Protein AF-A0A7Y3I9Y1-F1 (afdb_monomer_lite)

pLDDT: mean 77.3, std 19.78, range [37.34, 97.56]

Sequence (91 aa):
MMTSTGVPRTGLATSAAAGLAMAAALAACGPGPLAEAGGESLSVDEAAALIADHSTLPPDTQVARVVAELWVDYTLLHQVLSRDTTLTDLD

Structure (mmCIF, N/CA/C/O backbone):
data_AF-A0A7Y3I9Y1-F1
#
_entry.id   AF-A0A7Y3I9Y1-F1
#
loop_
_atom_site.group_PDB
_atom_site.id
_atom_site.type_symbol
_atom_site.label_atom_id
_atom_site.label_alt_id
_atom_site.label_comp_id
_atom_site.label_asym_id
_atom_site.label_entity_id
_atom_site.label_seq_id
_atom_site.pdbx_PDB_ins_code
_atom_site.Cartn_x
_atom_site.Cartn_y
_atom_site.Cartn_z
_atom_site.occupancy
_atom_site.B_iso_or_equiv
_atom_site.auth_seq_id
_atom_site.auth_comp_id
_atom_site.auth_asym_id
_atom_site.auth_atom_id
_atom_site.pdbx_PDB_model_num
ATOM 1 N N . MET A 1 1 ? 32.492 66.187 37.860 1.00 39.31 1 MET A N 1
ATOM 2 C CA . MET A 1 1 ? 32.298 64.729 38.007 1.00 39.31 1 MET A CA 1
ATOM 3 C C . MET A 1 1 ? 31.464 64.240 36.830 1.00 39.31 1 MET A C 1
ATOM 5 O O . MET A 1 1 ? 30.264 64.457 36.821 1.00 39.31 1 MET A O 1
ATOM 9 N N . MET A 1 2 ? 32.110 63.674 35.810 1.00 37.34 2 MET A N 1
ATOM 10 C CA . MET A 1 2 ? 31.484 62.996 34.666 1.00 37.34 2 MET A CA 1
ATOM 11 C C . MET A 1 2 ? 32.337 61.750 34.397 1.00 37.34 2 MET A C 1
ATOM 13 O O . MET A 1 2 ? 33.457 61.858 33.909 1.00 37.34 2 MET A O 1
ATOM 17 N N . THR A 1 3 ? 31.842 60.589 34.813 1.00 50.56 3 THR A N 1
ATOM 18 C CA . THR A 1 3 ? 32.373 59.243 34.528 1.00 50.56 3 THR A CA 1
ATOM 19 C C . THR A 1 3 ? 31.536 58.667 33.376 1.00 50.56 3 THR A C 1
ATOM 21 O O . THR A 1 3 ? 30.318 58.809 33.401 1.00 50.56 3 THR A O 1
ATOM 24 N N . SER A 1 4 ? 32.133 58.217 32.260 1.00 44.91 4 SER A N 1
ATOM 25 C CA . SER A 1 4 ? 32.530 56.811 32.004 1.00 44.91 4 SER A CA 1
ATOM 26 C C . SER A 1 4 ? 31.337 55.856 32.208 1.00 44.91 4 SER A C 1
ATOM 28 O O . SER A 1 4 ? 30.744 55.870 33.275 1.00 44.91 4 SER A O 1
ATOM 30 N N . THR A 1 5 ? 30.890 54.973 31.310 1.00 49.91 5 THR A N 1
ATOM 31 C CA . THR A 1 5 ? 31.570 54.079 30.355 1.00 49.91 5 THR A CA 1
ATOM 32 C C . THR A 1 5 ? 30.444 53.338 29.604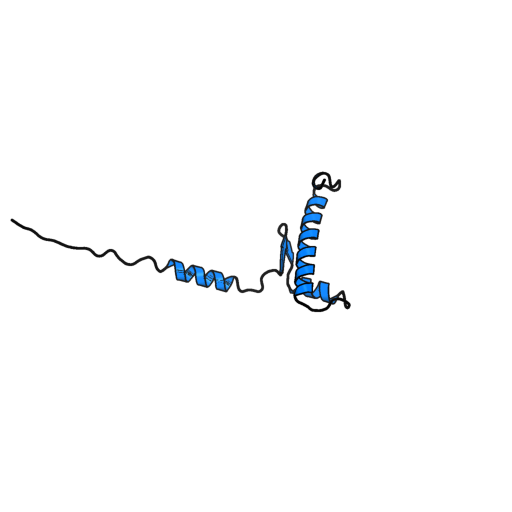 1.00 49.91 5 THR A C 1
ATOM 34 O O . THR A 1 5 ? 29.408 53.070 30.198 1.00 49.91 5 THR A O 1
ATOM 37 N N . GLY A 1 6 ? 30.569 53.017 28.318 1.00 44.06 6 GLY A N 1
ATOM 38 C CA . GLY A 1 6 ? 30.824 51.623 27.931 1.00 44.06 6 GLY A CA 1
ATOM 39 C C . GLY A 1 6 ? 29.613 50.952 27.264 1.00 44.06 6 GLY A C 1
ATOM 40 O O . GLY A 1 6 ? 28.658 50.566 27.924 1.00 44.06 6 GLY A O 1
ATOM 41 N N . VAL A 1 7 ? 29.685 50.786 25.943 1.00 59.34 7 VAL A N 1
ATOM 42 C CA . VAL A 1 7 ? 28.828 49.876 25.165 1.00 59.34 7 VAL A CA 1
ATOM 43 C C . VAL A 1 7 ? 29.360 48.449 25.324 1.00 59.34 7 VAL A C 1
ATOM 45 O O . VAL A 1 7 ? 30.537 48.232 25.021 1.00 59.34 7 VAL A O 1
ATOM 48 N N . PRO A 1 8 ? 28.525 47.460 25.682 1.00 55.28 8 PRO A N 1
ATOM 49 C CA . PRO A 1 8 ? 28.788 46.077 25.323 1.00 55.28 8 PRO A CA 1
ATOM 50 C C . PRO A 1 8 ? 27.880 45.598 24.187 1.00 55.28 8 PRO A C 1
ATOM 52 O O . PRO A 1 8 ? 26.672 45.811 24.141 1.00 55.28 8 PRO A O 1
ATOM 55 N N . ARG A 1 9 ? 28.558 44.933 23.260 1.00 53.44 9 ARG A N 1
ATOM 56 C CA . ARG A 1 9 ? 28.096 44.292 22.041 1.00 53.44 9 ARG A CA 1
ATOM 57 C C . ARG A 1 9 ? 27.543 42.921 22.435 1.00 53.44 9 ARG A C 1
ATOM 59 O O . ARG A 1 9 ? 28.310 42.094 22.919 1.00 53.44 9 ARG A O 1
ATOM 66 N N . THR A 1 10 ? 26.258 42.667 22.231 1.00 56.47 10 THR A N 1
ATOM 67 C CA . THR A 1 10 ? 25.677 41.315 22.295 1.00 56.47 10 THR A CA 1
ATOM 68 C C . THR A 1 10 ? 25.447 40.912 20.835 1.00 56.47 10 THR A C 1
ATOM 70 O O . THR A 1 10 ? 24.567 41.453 20.181 1.00 56.47 10 THR A O 1
ATOM 73 N N . GLY A 1 11 ? 26.350 40.185 20.170 1.00 44.59 11 GLY A N 1
ATOM 74 C CA . GLY A 1 11 ? 26.743 38.812 20.494 1.00 44.59 11 GLY A CA 1
ATOM 75 C C . GLY A 1 11 ? 25.718 37.871 19.848 1.00 44.59 11 GLY A C 1
ATOM 76 O O . GLY A 1 11 ? 24.771 37.474 20.507 1.00 44.59 11 GLY A O 1
ATOM 77 N N . LEU A 1 12 ? 25.691 37.748 18.514 1.00 51.78 12 LEU A N 1
ATOM 78 C CA . LEU A 1 12 ? 26.220 36.575 17.790 1.00 51.78 12 LEU A CA 1
ATOM 79 C C . LEU A 1 12 ? 25.940 35.243 18.512 1.00 51.78 12 LEU A C 1
ATOM 81 O O . LEU A 1 12 ? 26.831 34.733 19.179 1.00 51.78 12 LEU A O 1
ATOM 85 N N . ALA A 1 13 ? 24.737 34.675 18.357 1.00 46.19 13 ALA A N 1
ATOM 86 C CA . ALA A 1 13 ? 24.479 33.246 18.599 1.00 46.19 13 ALA A CA 1
ATOM 87 C C . ALA A 1 13 ? 23.106 32.778 18.055 1.00 46.19 13 ALA A C 1
ATOM 89 O O . ALA A 1 13 ? 22.306 32.214 18.794 1.00 46.19 13 ALA A O 1
ATOM 90 N N . THR A 1 14 ? 22.819 32.969 16.761 1.00 50.25 14 THR A N 1
ATOM 91 C CA . THR A 1 14 ? 21.629 32.353 16.119 1.00 50.25 14 THR A CA 1
ATOM 92 C C . THR A 1 14 ? 21.982 31.710 14.777 1.00 50.25 14 THR A C 1
ATOM 94 O O . THR A 1 14 ? 21.329 31.950 13.769 1.00 50.25 14 THR A O 1
ATOM 97 N N . SER A 1 15 ? 23.053 30.915 14.723 1.00 50.47 15 SER A N 1
ATOM 98 C CA . SER A 1 15 ? 23.432 30.190 13.494 1.00 50.47 15 SER A CA 1
ATOM 99 C C . SER A 1 15 ? 23.746 28.703 13.688 1.00 50.47 15 SER A C 1
ATOM 101 O O . SER A 1 15 ? 24.024 28.016 12.710 1.00 50.47 15 SER A O 1
ATOM 103 N N . ALA A 1 16 ? 23.645 28.160 14.906 1.00 48.25 16 ALA A N 1
ATOM 104 C CA . ALA A 1 16 ? 23.949 26.745 15.157 1.00 48.25 16 ALA A CA 1
ATOM 105 C C . ALA A 1 16 ? 22.776 25.783 14.864 1.00 48.25 16 ALA A C 1
ATOM 107 O O . ALA A 1 16 ? 23.005 24.606 14.606 1.00 48.25 16 ALA A O 1
ATOM 108 N N . ALA A 1 17 ? 21.526 26.264 14.848 1.00 49.66 17 ALA A N 1
ATOM 109 C CA . ALA A 1 17 ? 20.355 25.413 14.595 1.00 49.66 17 ALA A CA 1
ATOM 110 C C . ALA A 1 17 ? 20.140 25.079 13.103 1.00 49.66 17 ALA A C 1
ATOM 112 O O . ALA A 1 17 ? 19.523 24.067 12.780 1.00 49.66 17 ALA A O 1
ATOM 113 N N . ALA A 1 18 ? 20.677 25.892 12.186 1.00 52.66 18 ALA A N 1
ATOM 114 C CA . ALA A 1 18 ? 20.493 25.684 10.748 1.00 52.66 18 ALA A CA 1
ATOM 115 C C . ALA A 1 18 ? 21.323 24.506 10.199 1.00 52.66 18 ALA A C 1
ATOM 117 O O . ALA A 1 18 ? 20.905 23.849 9.250 1.00 52.66 18 ALA A O 1
ATOM 118 N N . GLY A 1 19 ? 22.475 24.203 10.810 1.00 46.62 19 GLY A N 1
ATOM 119 C CA . GLY A 1 19 ? 23.339 23.104 10.365 1.00 46.62 19 GLY A CA 1
ATOM 120 C C . GLY A 1 19 ? 22.771 21.716 10.677 1.00 46.62 19 GLY A C 1
ATOM 121 O O . GLY A 1 19 ? 22.849 20.818 9.841 1.00 46.62 19 GLY A O 1
ATOM 122 N N . LEU A 1 20 ? 22.150 21.544 11.850 1.00 52.34 20 LEU A N 1
ATOM 123 C CA . LEU A 1 20 ? 21.575 20.256 12.257 1.00 52.34 20 LEU A CA 1
ATOM 124 C C . LEU A 1 20 ? 20.285 19.914 11.494 1.00 52.34 20 LEU A C 1
ATOM 126 O O . LEU A 1 20 ? 20.058 18.748 11.179 1.00 52.34 20 LEU A O 1
ATOM 130 N N . ALA A 1 21 ? 19.465 20.915 11.157 1.00 52.34 21 ALA A N 1
ATOM 131 C CA . ALA A 1 21 ? 18.231 20.703 10.398 1.00 52.34 21 ALA A CA 1
ATOM 132 C C . ALA A 1 21 ? 18.506 20.229 8.959 1.00 52.34 21 ALA A C 1
ATOM 134 O O . ALA A 1 21 ? 17.804 19.356 8.451 1.00 52.34 21 ALA A O 1
ATOM 135 N N . MET A 1 22 ? 19.567 20.741 8.323 1.00 50.69 22 MET A N 1
ATOM 136 C CA . MET A 1 22 ? 19.952 20.319 6.973 1.00 50.69 22 MET A CA 1
ATOM 137 C C . MET A 1 22 ? 20.467 18.869 6.963 1.00 50.69 22 MET A C 1
ATOM 139 O O . MET A 1 22 ? 20.100 18.091 6.091 1.00 50.69 22 MET A O 1
ATOM 143 N N . ALA A 1 23 ? 21.266 18.467 7.957 1.00 49.34 23 ALA A N 1
ATOM 144 C CA . ALA A 1 23 ? 21.794 17.103 8.040 1.00 49.34 23 ALA A CA 1
ATOM 145 C C . ALA A 1 23 ? 20.697 16.047 8.290 1.00 49.34 23 ALA A C 1
ATOM 147 O O . ALA A 1 23 ? 20.762 14.958 7.723 1.00 49.34 23 ALA A O 1
ATOM 148 N N . ALA A 1 24 ? 19.663 16.375 9.074 1.00 53.75 24 ALA A N 1
ATOM 149 C CA . ALA A 1 24 ? 18.512 15.491 9.278 1.00 53.75 24 ALA A CA 1
ATOM 150 C C . ALA A 1 24 ? 17.661 15.329 8.004 1.00 53.75 24 ALA A C 1
ATOM 152 O O . ALA A 1 24 ? 17.202 14.226 7.713 1.00 53.75 24 ALA A O 1
ATOM 153 N N . ALA A 1 25 ? 17.512 16.391 7.204 1.00 53.78 25 ALA A N 1
ATOM 154 C CA . ALA A 1 25 ? 16.811 16.324 5.921 1.00 53.78 25 ALA A CA 1
ATOM 155 C C . ALA A 1 25 ? 17.541 15.437 4.893 1.00 53.78 25 ALA A C 1
ATOM 157 O O . ALA A 1 25 ? 16.894 14.731 4.125 1.00 53.78 25 ALA A O 1
ATOM 158 N N . LEU A 1 26 ? 18.881 15.422 4.903 1.00 53.88 26 LEU A N 1
ATOM 159 C CA . LEU A 1 26 ? 19.667 14.518 4.054 1.00 53.88 26 LEU A CA 1
ATOM 160 C C . LEU A 1 26 ? 19.716 13.074 4.582 1.00 53.88 26 LEU A C 1
ATOM 162 O O . LEU A 1 26 ? 19.802 12.154 3.778 1.00 53.88 26 LEU A O 1
ATOM 166 N N . ALA A 1 27 ? 19.627 12.845 5.895 1.00 52.88 27 ALA A N 1
ATOM 167 C CA . ALA A 1 27 ? 19.560 11.490 6.460 1.00 52.88 27 ALA A CA 1
ATOM 168 C C . ALA A 1 27 ? 18.196 10.807 6.228 1.00 52.88 27 ALA A C 1
ATOM 170 O O . ALA A 1 27 ? 18.127 9.583 6.190 1.00 52.88 27 ALA A O 1
ATOM 171 N N . ALA A 1 28 ? 17.133 11.588 6.009 1.00 54.28 28 ALA A N 1
ATOM 172 C CA . ALA A 1 28 ? 15.848 11.098 5.507 1.00 54.28 28 ALA A CA 1
ATOM 173 C C . ALA A 1 28 ? 15.873 10.758 3.999 1.00 54.28 28 ALA A C 1
ATOM 175 O O . ALA A 1 28 ? 14.911 10.200 3.483 1.00 54.28 28 ALA A O 1
ATOM 176 N N . CYS A 1 29 ? 16.971 11.049 3.290 1.00 51.47 29 CYS A N 1
ATOM 177 C CA . CYS A 1 29 ? 17.180 10.712 1.878 1.00 51.47 29 CYS A CA 1
ATOM 178 C C . CYS A 1 29 ? 17.669 9.256 1.707 1.00 51.47 29 CYS A C 1
ATOM 180 O O . CYS A 1 29 ? 18.563 8.964 0.914 1.00 51.47 29 CYS A O 1
ATOM 182 N N . GLY A 1 30 ? 17.141 8.336 2.514 1.00 61.19 30 GLY A N 1
ATOM 183 C CA . GLY A 1 30 ? 17.134 6.914 2.175 1.00 61.19 30 GLY A CA 1
ATOM 184 C C . GLY A 1 30 ? 15.945 6.622 1.255 1.00 61.19 30 GLY A C 1
ATOM 185 O O . GLY A 1 30 ? 15.064 7.476 1.129 1.00 61.19 30 GLY A O 1
ATOM 186 N N . PRO A 1 31 ? 15.877 5.451 0.599 1.00 68.88 31 PRO A N 1
ATOM 187 C CA . PRO A 1 31 ? 14.642 5.029 -0.048 1.00 68.88 31 PRO A CA 1
ATOM 188 C C . PRO A 1 31 ? 13.558 4.926 1.032 1.00 68.88 31 PRO A C 1
ATOM 190 O O . PRO A 1 31 ? 13.552 3.999 1.839 1.00 68.88 31 PRO A O 1
ATOM 193 N N . GLY A 1 32 ? 12.706 5.948 1.102 1.00 80.25 32 GLY A N 1
ATOM 194 C CA . GLY A 1 32 ? 11.534 5.943 1.960 1.00 80.25 32 GLY A CA 1
ATOM 195 C C . GLY A 1 32 ? 10.529 4.893 1.484 1.00 80.25 32 GLY A C 1
ATOM 196 O O . GLY A 1 32 ? 10.621 4.416 0.346 1.00 80.25 32 GLY A O 1
ATOM 197 N N . PRO A 1 33 ? 9.566 4.525 2.337 1.00 90.81 33 PRO A N 1
ATOM 198 C CA . PRO A 1 33 ? 8.466 3.672 1.918 1.00 90.81 33 PRO A CA 1
ATOM 199 C C . PRO A 1 33 ? 7.694 4.337 0.774 1.00 90.81 33 PRO A C 1
ATOM 201 O O . PRO A 1 33 ? 7.570 5.562 0.710 1.00 90.81 33 PRO A O 1
ATOM 204 N N . LEU A 1 34 ? 7.180 3.518 -0.141 1.00 92.31 34 LEU A N 1
ATOM 205 C CA . LEU A 1 34 ? 6.323 3.975 -1.229 1.00 92.31 34 LEU A CA 1
ATOM 206 C C . LEU A 1 34 ? 4.971 4.469 -0.689 1.00 92.31 34 LEU A C 1
ATOM 208 O O . LEU A 1 34 ? 4.428 5.445 -1.204 1.00 92.31 34 LEU A O 1
ATOM 212 N N . ALA A 1 35 ? 4.453 3.809 0.349 1.00 95.44 35 ALA A N 1
ATOM 213 C CA . ALA A 1 35 ? 3.265 4.217 1.090 1.00 95.44 35 ALA A CA 1
ATOM 214 C C . ALA A 1 35 ? 3.329 3.751 2.550 1.00 95.44 35 ALA A C 1
ATOM 216 O O . ALA A 1 35 ? 3.999 2.771 2.868 1.00 95.44 35 ALA A O 1
ATOM 217 N N . GLU A 1 36 ? 2.598 4.435 3.429 1.00 95.69 36 GLU A N 1
ATOM 218 C CA . GLU A 1 36 ? 2.398 4.037 4.824 1.00 95.69 36 GLU A CA 1
ATOM 219 C C . GLU A 1 36 ? 0.923 4.196 5.193 1.00 95.69 36 GLU A C 1
ATOM 221 O O . GLU A 1 36 ? 0.305 5.218 4.884 1.00 95.69 36 GLU A O 1
ATOM 226 N N . ALA A 1 37 ? 0.354 3.194 5.860 1.00 96.56 37 ALA A N 1
ATOM 227 C CA . ALA A 1 37 ? -1.036 3.205 6.298 1.00 96.56 37 ALA A CA 1
ATOM 228 C C . ALA A 1 37 ? -1.197 2.363 7.561 1.00 96.56 37 ALA A C 1
ATOM 230 O O . ALA A 1 37 ? -0.710 1.242 7.642 1.00 96.56 37 ALA A O 1
ATOM 231 N N . GLY A 1 38 ? -1.871 2.920 8.571 1.00 92.19 38 GLY A N 1
ATOM 232 C CA . GLY A 1 38 ? -2.248 2.184 9.779 1.00 92.19 38 GLY A CA 1
ATOM 233 C C . GLY A 1 38 ? -1.094 1.477 10.517 1.00 92.19 38 GLY A C 1
ATOM 234 O O . GLY A 1 38 ? -1.314 0.453 11.155 1.00 92.19 38 GLY A O 1
ATOM 235 N N . GLY A 1 39 ? 0.126 2.019 10.446 1.00 94.62 39 GLY A N 1
ATOM 236 C CA . GLY A 1 39 ? 1.321 1.447 11.081 1.00 94.62 39 GLY A CA 1
ATOM 237 C C . GLY A 1 39 ? 2.064 0.405 10.240 1.00 94.62 39 GLY A C 1
ATOM 238 O O . GLY A 1 39 ? 3.087 -0.105 10.689 1.00 94.62 39 GLY A O 1
ATOM 239 N N . GLU A 1 40 ? 1.582 0.121 9.034 1.00 94.62 40 GLU A N 1
ATOM 240 C CA . GLU A 1 40 ? 2.231 -0.731 8.041 1.00 94.62 40 GLU A CA 1
ATOM 241 C C . GLU A 1 40 ? 2.889 0.143 6.965 1.00 94.62 40 GLU A C 1
ATOM 243 O O . GLU A 1 40 ? 2.462 1.278 6.718 1.00 94.62 40 GLU A O 1
ATOM 248 N N . SER A 1 41 ? 3.928 -0.380 6.315 1.00 96.38 41 SER A N 1
ATOM 249 C CA . SER A 1 41 ? 4.636 0.300 5.232 1.00 96.38 41 SER A CA 1
ATOM 250 C C . SER A 1 41 ? 4.755 -0.598 4.005 1.00 96.38 41 SER A C 1
ATOM 252 O O . SER A 1 41 ? 5.005 -1.795 4.117 1.00 96.38 41 SER A O 1
ATOM 254 N N . LEU A 1 42 ? 4.576 0.001 2.829 1.00 96.00 42 LEU A N 1
ATOM 255 C CA . LEU A 1 42 ? 4.802 -0.621 1.532 1.00 96.00 42 LEU A CA 1
ATOM 256 C C . LEU A 1 42 ? 6.148 -0.149 0.993 1.00 96.00 42 LEU A C 1
ATOM 258 O O . LEU A 1 42 ? 6.338 1.045 0.746 1.00 96.00 42 LEU A O 1
ATOM 262 N N . SER A 1 43 ? 7.082 -1.068 0.778 1.00 95.19 43 SER A N 1
ATOM 263 C CA . SER A 1 43 ? 8.368 -0.752 0.155 1.00 95.19 43 SER A CA 1
ATOM 264 C C . SER A 1 43 ? 8.272 -0.658 -1.373 1.00 95.19 43 SER A C 1
ATOM 266 O O . SER A 1 43 ? 7.353 -1.175 -2.010 1.00 95.19 43 SER A O 1
ATOM 268 N N . VAL A 1 44 ? 9.267 -0.006 -1.983 1.00 92.94 44 VAL A N 1
ATOM 269 C CA . VAL A 1 44 ? 9.394 0.059 -3.449 1.00 92.94 44 VAL A CA 1
ATOM 270 C C . VAL A 1 44 ? 9.571 -1.339 -4.051 1.00 92.94 44 VAL A C 1
ATOM 272 O O . VAL A 1 44 ? 8.983 -1.625 -5.091 1.00 92.94 44 VAL A O 1
ATOM 275 N N . ASP A 1 45 ? 10.339 -2.212 -3.395 1.00 92.81 45 ASP A N 1
ATOM 276 C CA . ASP A 1 45 ? 10.608 -3.570 -3.879 1.00 92.81 45 ASP A CA 1
ATOM 277 C C . ASP A 1 45 ? 9.354 -4.455 -3.836 1.00 92.81 45 ASP A C 1
ATOM 279 O O . ASP A 1 45 ? 9.082 -5.186 -4.787 1.00 92.81 45 ASP A O 1
ATOM 283 N N . GLU A 1 46 ? 8.546 -4.352 -2.776 1.00 93.56 46 GLU A N 1
ATOM 284 C CA . GLU A 1 46 ? 7.259 -5.055 -2.684 1.00 93.56 46 GLU A CA 1
ATOM 285 C C . GLU A 1 46 ? 6.284 -4.571 -3.755 1.00 93.56 46 GLU A C 1
ATOM 287 O O . GLU A 1 46 ? 5.679 -5.385 -4.450 1.00 93.56 46 GLU A O 1
ATOM 292 N N . ALA A 1 47 ? 6.169 -3.256 -3.951 1.00 92.38 47 ALA A N 1
ATOM 293 C CA . ALA A 1 47 ? 5.324 -2.706 -5.004 1.00 92.38 47 ALA A CA 1
ATOM 294 C C . ALA A 1 47 ? 5.794 -3.133 -6.403 1.00 92.38 47 ALA A C 1
ATOM 296 O O . ALA A 1 47 ? 4.975 -3.479 -7.254 1.00 92.38 47 ALA A O 1
ATOM 297 N N . ALA A 1 48 ? 7.108 -3.164 -6.641 1.00 91.88 48 ALA A N 1
ATOM 298 C CA . ALA A 1 48 ? 7.674 -3.656 -7.891 1.00 91.88 48 ALA A CA 1
ATOM 299 C C . ALA A 1 48 ? 7.371 -5.146 -8.105 1.00 91.88 48 ALA A C 1
ATOM 301 O O . ALA A 1 48 ? 7.027 -5.535 -9.220 1.00 91.88 48 ALA A O 1
ATOM 302 N N . ALA A 1 49 ? 7.439 -5.967 -7.053 1.00 92.12 49 ALA A N 1
ATOM 303 C CA . ALA A 1 49 ? 7.071 -7.378 -7.114 1.00 92.12 49 ALA A CA 1
ATOM 304 C C . ALA A 1 49 ? 5.577 -7.570 -7.427 1.00 92.12 49 ALA A C 1
ATOM 306 O O . ALA A 1 49 ? 5.243 -8.379 -8.290 1.00 92.12 49 ALA A O 1
ATOM 307 N N . LEU A 1 50 ? 4.693 -6.781 -6.802 1.00 90.31 50 LEU A N 1
ATOM 308 C CA . LEU A 1 50 ? 3.251 -6.792 -7.082 1.00 90.31 50 LEU A CA 1
ATOM 309 C C . LEU A 1 50 ? 2.949 -6.425 -8.540 1.00 90.31 50 LEU A C 1
ATOM 311 O O . LEU A 1 50 ? 2.139 -7.076 -9.195 1.00 90.31 50 LEU A O 1
ATOM 315 N N . ILE A 1 51 ? 3.61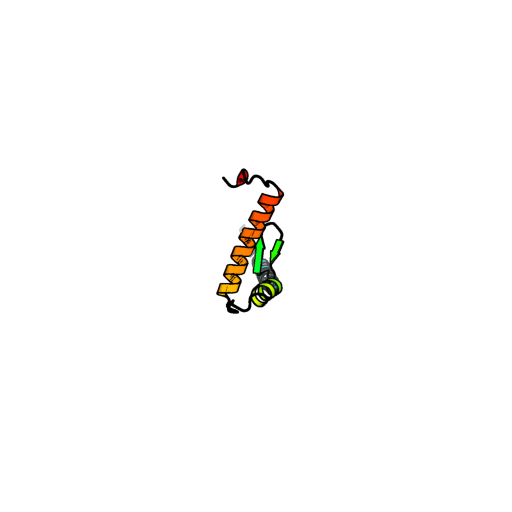9 -5.402 -9.075 1.00 91.69 51 ILE A N 1
ATOM 316 C CA . ILE A 1 51 ? 3.449 -4.995 -10.476 1.00 91.69 51 ILE A CA 1
ATOM 317 C C . ILE A 1 51 ? 3.997 -6.072 -11.419 1.00 91.69 51 ILE A C 1
ATOM 319 O O . ILE A 1 51 ? 3.361 -6.387 -12.421 1.00 91.69 51 ILE A O 1
ATOM 323 N N . ALA A 1 52 ? 5.155 -6.655 -11.100 1.00 90.81 52 ALA A N 1
ATOM 324 C CA . ALA A 1 52 ? 5.804 -7.668 -11.928 1.00 90.81 52 ALA A CA 1
ATOM 325 C C . ALA A 1 52 ? 5.011 -8.983 -12.014 1.00 90.81 52 ALA A C 1
ATOM 327 O O . ALA A 1 52 ? 5.042 -9.633 -13.061 1.00 90.81 52 ALA A O 1
ATOM 328 N N . ASP A 1 53 ? 4.280 -9.355 -10.958 1.00 90.81 53 ASP A N 1
ATOM 329 C CA . ASP A 1 53 ? 3.383 -10.522 -10.964 1.00 90.81 53 ASP A CA 1
ATOM 330 C C . ASP A 1 53 ? 2.238 -10.358 -11.987 1.00 90.81 53 ASP A C 1
ATOM 332 O O . ASP A 1 53 ? 1.743 -11.320 -12.580 1.00 90.81 53 ASP A O 1
ATOM 336 N N . HIS A 1 54 ? 1.880 -9.110 -12.303 1.00 85.50 54 HIS A N 1
ATOM 337 C CA . HIS A 1 54 ? 0.868 -8.762 -13.292 1.00 85.50 54 HIS A CA 1
ATOM 338 C C . HIS A 1 54 ? 1.496 -8.262 -14.600 1.00 85.50 54 HIS A C 1
ATOM 340 O O . HIS A 1 54 ? 1.511 -7.069 -14.890 1.00 85.50 54 HIS A O 1
ATOM 346 N N . SER A 1 55 ? 1.930 -9.198 -15.454 1.00 72.25 55 SER A N 1
ATOM 347 C CA . SER A 1 55 ? 2.607 -8.927 -16.746 1.00 72.25 55 SER A CA 1
ATOM 348 C C . SER A 1 55 ? 1.890 -7.979 -17.730 1.00 72.25 55 SER A C 1
ATOM 350 O O . SER A 1 55 ? 2.495 -7.522 -18.698 1.00 72.25 55 SER A O 1
ATOM 352 N N . THR A 1 56 ? 0.609 -7.676 -17.511 1.00 88.75 56 THR A N 1
ATOM 353 C CA . THR A 1 56 ? -0.168 -6.710 -18.301 1.00 88.75 56 THR A CA 1
ATOM 354 C C . THR A 1 56 ? 0.026 -5.260 -17.859 1.00 88.75 56 THR A C 1
ATOM 356 O O . THR A 1 56 ? -0.359 -4.351 -18.594 1.00 88.75 56 THR A O 1
ATOM 359 N N . LEU A 1 57 ? 0.560 -5.028 -16.658 1.00 87.56 57 LEU A N 1
ATOM 360 C CA . LEU A 1 57 ? 0.768 -3.690 -16.122 1.00 87.56 57 LEU A CA 1
ATOM 361 C C . LEU A 1 57 ? 2.082 -3.106 -16.658 1.00 87.56 57 LEU A C 1
ATOM 363 O O . LEU A 1 57 ? 3.128 -3.751 -16.568 1.00 87.56 57 LEU A O 1
ATOM 367 N N . PRO A 1 58 ? 2.063 -1.883 -17.213 1.00 87.75 58 PRO A N 1
ATOM 368 C CA . PRO A 1 58 ? 3.294 -1.232 -17.620 1.00 87.75 58 PRO A CA 1
ATOM 369 C C . PRO A 1 58 ? 4.140 -0.882 -16.382 1.00 87.75 58 PRO A C 1
ATOM 371 O O . PRO A 1 58 ? 3.585 -0.452 -15.367 1.00 87.75 58 PRO A O 1
ATOM 374 N N . PRO A 1 59 ? 5.478 -1.008 -16.455 1.00 83.69 59 PRO A N 1
ATOM 375 C CA . PRO A 1 59 ? 6.387 -0.592 -15.391 1.00 83.69 59 PRO A CA 1
ATOM 376 C C . PRO A 1 59 ? 6.540 0.938 -15.401 1.00 83.69 59 PRO A C 1
ATOM 378 O O . PRO A 1 59 ? 7.586 1.478 -15.758 1.00 83.69 59 PRO A O 1
ATOM 381 N N . ASP A 1 60 ? 5.455 1.636 -15.070 1.00 90.81 60 ASP A N 1
ATOM 382 C CA . ASP A 1 60 ? 5.351 3.091 -15.092 1.00 90.81 60 ASP A CA 1
ATOM 383 C C . ASP A 1 60 ? 5.109 3.666 -13.688 1.00 90.81 60 ASP A C 1
ATOM 385 O O . ASP A 1 60 ? 4.474 3.053 -12.827 1.00 90.81 60 ASP A O 1
ATOM 389 N N . THR A 1 61 ? 5.601 4.884 -13.458 1.00 91.44 61 THR A N 1
ATOM 390 C CA . THR A 1 61 ? 5.473 5.568 -12.160 1.00 91.44 61 THR A CA 1
ATOM 391 C C . THR A 1 61 ? 4.025 5.864 -11.768 1.00 91.44 61 THR A C 1
ATOM 393 O O . THR A 1 61 ? 3.701 5.858 -10.581 1.00 91.44 61 THR A O 1
ATOM 396 N N . GLN A 1 62 ? 3.132 6.068 -12.738 1.00 93.94 62 GLN A N 1
ATOM 397 C CA . GLN A 1 62 ? 1.710 6.244 -12.477 1.00 93.94 62 GLN A CA 1
ATOM 398 C C . GLN A 1 62 ? 1.066 4.935 -12.008 1.00 93.94 62 GLN A C 1
ATOM 400 O O . GLN A 1 62 ? 0.196 4.970 -11.142 1.00 93.94 62 GLN A O 1
ATOM 405 N N . VAL A 1 63 ? 1.516 3.781 -12.516 1.00 94.06 63 VAL A N 1
ATOM 406 C CA . VAL A 1 63 ? 1.062 2.471 -12.022 1.00 94.06 63 VAL A CA 1
ATOM 407 C C . VAL A 1 63 ? 1.519 2.265 -10.583 1.00 94.06 63 VAL A C 1
ATOM 409 O O . VAL A 1 63 ? 0.701 1.914 -9.740 1.00 94.06 63 VAL A O 1
ATOM 412 N N . ALA A 1 64 ? 2.786 2.560 -10.277 1.00 93.31 64 ALA A N 1
ATOM 413 C CA . ALA A 1 64 ? 3.299 2.483 -8.909 1.00 93.31 64 ALA A CA 1
ATOM 414 C C . ALA A 1 64 ? 2.514 3.380 -7.937 1.00 93.31 64 ALA A C 1
ATOM 416 O O . ALA A 1 64 ? 2.198 2.950 -6.831 1.00 93.31 64 ALA A O 1
ATOM 417 N N . ARG A 1 65 ? 2.132 4.592 -8.366 1.00 94.69 65 ARG A N 1
ATOM 418 C CA . ARG A 1 65 ? 1.258 5.478 -7.584 1.00 94.69 65 ARG A CA 1
ATOM 419 C C . ARG A 1 65 ? -0.118 4.861 -7.332 1.00 94.69 65 ARG A C 1
ATOM 421 O O . ARG A 1 65 ? -0.558 4.847 -6.192 1.00 94.69 65 ARG A O 1
ATOM 428 N N . VAL A 1 66 ? -0.785 4.349 -8.366 1.00 96.00 66 VAL A N 1
ATOM 429 C CA . VAL A 1 66 ? -2.125 3.753 -8.219 1.00 96.00 66 VAL A CA 1
ATOM 430 C C . VAL A 1 66 ? -2.085 2.517 -7.319 1.00 96.00 66 VAL A C 1
ATOM 432 O O . VAL A 1 66 ? -2.971 2.329 -6.493 1.00 96.00 66 VAL A O 1
ATOM 435 N N . VAL A 1 67 ? -1.044 1.689 -7.437 1.00 95.06 67 VAL A N 1
ATOM 436 C CA . VAL A 1 67 ? -0.832 0.542 -6.541 1.00 95.06 67 VAL A CA 1
ATOM 437 C C . VAL A 1 67 ? -0.645 1.007 -5.100 1.00 95.06 67 VAL A C 1
ATOM 439 O O . VAL A 1 67 ? -1.243 0.424 -4.202 1.00 95.06 67 VAL A O 1
ATOM 442 N N . ALA A 1 68 ? 0.134 2.065 -4.874 1.00 96.56 68 ALA A N 1
ATOM 443 C CA . ALA A 1 68 ? 0.330 2.642 -3.549 1.00 96.56 68 ALA A CA 1
ATOM 444 C C . ALA A 1 68 ? -0.984 3.176 -2.947 1.00 96.56 68 ALA A C 1
ATOM 446 O O . ALA A 1 68 ? -1.286 2.881 -1.796 1.00 96.56 68 ALA A O 1
ATOM 447 N N . GLU A 1 69 ? -1.785 3.905 -3.729 1.00 97.19 69 GLU A N 1
ATOM 448 C CA . GLU A 1 69 ? -3.101 4.413 -3.313 1.00 97.19 69 GLU A CA 1
ATOM 449 C C . GLU A 1 69 ? -4.060 3.266 -2.956 1.00 97.19 69 GLU A C 1
ATOM 451 O O . GLU A 1 69 ? -4.614 3.243 -1.859 1.00 97.19 69 GLU A O 1
ATOM 456 N N . LEU A 1 70 ? -4.178 2.257 -3.826 1.00 96.38 70 LEU A N 1
ATOM 457 C CA . LEU A 1 70 ? -4.998 1.072 -3.556 1.00 96.38 70 LEU A CA 1
ATOM 458 C C . LEU A 1 70 ? -4.518 0.318 -2.315 1.00 96.38 70 LEU A C 1
ATOM 460 O O . LEU A 1 70 ? -5.330 -0.121 -1.506 1.00 96.38 70 LEU A O 1
ATOM 464 N N . TRP A 1 71 ? -3.207 0.162 -2.149 1.00 97.12 71 TRP A N 1
ATOM 465 C CA . TRP A 1 71 ? -2.644 -0.502 -0.982 1.00 97.12 71 TRP A CA 1
ATOM 466 C C . TRP A 1 71 ? -3.006 0.238 0.313 1.00 97.12 71 TRP A C 1
ATOM 468 O O . TRP A 1 71 ? -3.393 -0.414 1.282 1.00 97.12 71 TRP A O 1
ATOM 478 N N . VAL A 1 72 ? -2.960 1.577 0.324 1.00 97.56 72 VAL A N 1
ATOM 479 C CA . VAL A 1 72 ? -3.394 2.390 1.476 1.00 97.56 72 VAL A CA 1
ATOM 480 C C . VAL A 1 72 ? -4.865 2.127 1.788 1.00 97.56 72 VAL A C 1
ATOM 482 O O . VAL 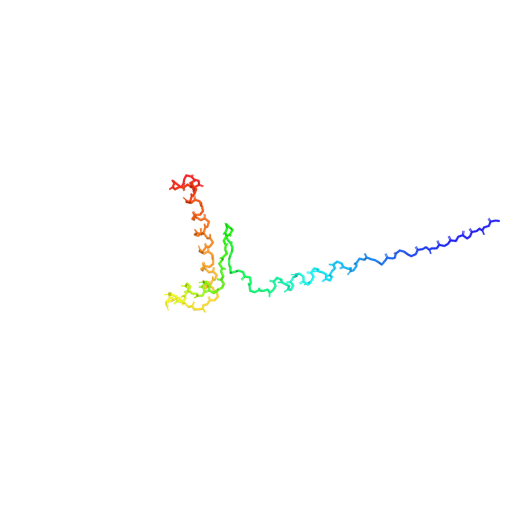A 1 72 ? -5.192 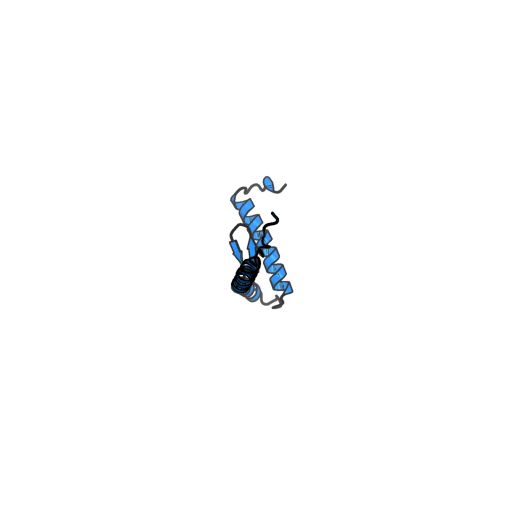1.790 2.927 1.00 97.56 72 VAL A O 1
ATOM 485 N N . ASP A 1 73 ? -5.737 2.219 0.785 1.00 96.38 73 ASP A N 1
ATOM 486 C CA . ASP A 1 73 ? -7.178 2.032 0.963 1.00 96.38 73 ASP A CA 1
ATOM 487 C C . ASP A 1 73 ? -7.505 0.633 1.506 1.00 96.38 73 ASP A C 1
ATOM 489 O O . ASP A 1 73 ? -8.245 0.497 2.483 1.00 96.38 73 ASP A O 1
ATOM 493 N N . TYR A 1 74 ? -6.912 -0.417 0.928 1.00 95.38 74 TYR A N 1
ATOM 494 C CA . TYR A 1 74 ? -7.134 -1.796 1.371 1.00 95.38 74 TYR A CA 1
ATOM 495 C C . TYR A 1 74 ? -6.535 -2.085 2.748 1.00 95.38 74 TYR A C 1
ATOM 497 O O . TYR A 1 74 ? -7.124 -2.855 3.507 1.00 95.38 74 TYR A O 1
ATOM 505 N N . THR A 1 75 ? -5.411 -1.460 3.103 1.00 96.06 75 THR A N 1
ATOM 506 C CA . THR A 1 75 ? -4.812 -1.588 4.439 1.00 96.06 75 THR A CA 1
ATOM 507 C C . THR A 1 75 ? -5.723 -0.966 5.493 1.00 96.06 75 THR A C 1
ATOM 509 O O . THR A 1 75 ? -6.048 -1.600 6.497 1.00 96.06 75 THR A O 1
ATOM 512 N N . LEU A 1 76 ? -6.219 0.251 5.249 1.00 94.69 76 LEU A N 1
ATOM 513 C CA . LEU A 1 76 ? -7.152 0.908 6.166 1.00 94.69 76 LEU A CA 1
ATOM 514 C C . LEU A 1 76 ? -8.481 0.148 6.263 1.00 94.69 76 LEU A C 1
ATOM 516 O O . LEU A 1 76 ? -8.995 -0.050 7.366 1.00 94.69 76 LEU A O 1
ATOM 520 N N . LEU A 1 77 ? -9.002 -0.344 5.137 1.00 93.69 77 LEU A N 1
ATOM 521 C CA . LEU A 1 77 ? -10.204 -1.174 5.114 1.00 93.69 77 LEU A CA 1
ATOM 522 C C . LEU A 1 77 ? -10.009 -2.474 5.901 1.00 93.69 77 LEU A C 1
ATOM 524 O O . LEU A 1 77 ? -10.879 -2.852 6.684 1.00 93.69 77 LEU A O 1
ATOM 528 N N . HIS A 1 78 ? -8.866 -3.145 5.737 1.00 93.25 78 HIS A N 1
ATOM 529 C CA . HIS A 1 78 ? -8.532 -4.348 6.494 1.00 93.25 78 HIS A CA 1
ATOM 530 C C . HIS A 1 78 ? -8.534 -4.080 8.002 1.00 93.25 78 HIS A C 1
ATOM 532 O O . HIS A 1 78 ? -9.064 -4.880 8.772 1.00 93.25 78 HIS A O 1
ATOM 538 N N . GLN A 1 79 ? -8.011 -2.933 8.436 1.00 92.75 79 GLN A N 1
ATOM 539 C CA . GLN A 1 79 ? -8.002 -2.573 9.850 1.00 92.75 79 GLN A CA 1
ATOM 540 C C . GLN A 1 79 ? -9.401 -2.327 10.403 1.00 92.75 79 GLN A C 1
ATOM 542 O O . GLN A 1 79 ? -9.692 -2.790 11.508 1.00 92.75 79 GLN A O 1
ATOM 547 N N . VAL A 1 80 ? -10.278 -1.661 9.649 1.00 92.38 80 VAL A N 1
ATOM 548 C CA . VAL A 1 80 ? -11.686 -1.520 10.043 1.00 92.38 80 VAL A CA 1
ATOM 549 C C . VAL A 1 80 ? -12.345 -2.894 10.124 1.00 92.38 80 VAL A C 1
ATOM 551 O O . VAL A 1 80 ? -12.882 -3.238 11.170 1.00 92.38 80 VAL A O 1
ATOM 554 N N . LEU A 1 81 ? -12.190 -3.729 9.095 1.00 92.44 81 LEU A N 1
ATOM 555 C CA . LEU A 1 81 ? -12.737 -5.090 9.056 1.00 92.44 81 LEU A CA 1
ATOM 556 C C . LEU A 1 81 ? -12.231 -5.984 10.194 1.00 92.44 81 LEU A C 1
ATOM 558 O O . LEU A 1 81 ? -12.971 -6.825 10.698 1.00 92.44 81 LEU A O 1
ATOM 562 N N . SER A 1 82 ? -10.976 -5.812 10.615 1.00 90.25 82 SER A N 1
ATOM 563 C CA . SER A 1 82 ? -10.396 -6.571 11.728 1.00 90.25 82 SER A CA 1
ATOM 564 C C . SER A 1 82 ? -11.040 -6.234 13.079 1.00 90.25 82 SER A C 1
ATOM 566 O O . SER A 1 82 ? -11.003 -7.051 13.999 1.00 90.25 82 SER A O 1
ATOM 568 N N . ARG A 1 83 ? -11.628 -5.036 13.197 1.00 89.12 83 ARG A N 1
ATOM 569 C CA . ARG A 1 83 ? -12.306 -4.538 14.402 1.00 89.12 83 ARG A CA 1
ATOM 570 C C . ARG A 1 83 ? -13.811 -4.761 14.331 1.00 89.12 83 ARG A C 1
ATOM 572 O O . ARG A 1 83 ? -14.399 -5.203 15.314 1.00 89.12 83 ARG A O 1
ATOM 579 N N . ASP A 1 84 ? -14.403 -4.484 13.175 1.00 87.38 84 ASP A N 1
ATOM 580 C CA . ASP A 1 84 ? -15.819 -4.646 12.895 1.00 87.38 84 ASP A CA 1
ATOM 581 C C . ASP A 1 84 ? -16.040 -5.301 11.525 1.00 87.38 84 ASP A C 1
ATOM 583 O O . ASP A 1 84 ? -15.931 -4.686 10.464 1.00 87.38 84 ASP A O 1
ATOM 587 N N . THR A 1 85 ? -16.417 -6.577 11.560 1.00 84.12 85 THR A N 1
ATOM 588 C CA . THR A 1 85 ? -16.765 -7.341 10.354 1.00 84.12 85 THR A CA 1
ATOM 589 C C . THR A 1 85 ? -18.177 -7.046 9.844 1.00 84.12 85 THR A C 1
ATOM 591 O O . THR A 1 85 ? -18.523 -7.478 8.746 1.00 84.12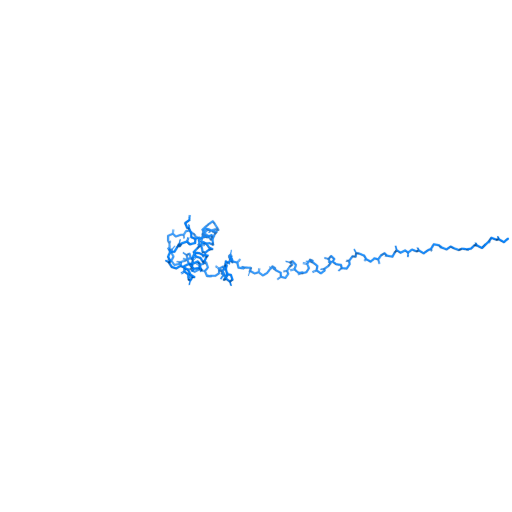 85 THR A O 1
ATOM 594 N N . THR A 1 86 ? -18.999 -6.327 10.619 1.00 85.88 86 THR A N 1
ATOM 595 C CA . THR A 1 86 ? -20.366 -5.952 10.232 1.00 85.88 86 THR A CA 1
ATOM 596 C C . THR A 1 86 ? -20.424 -4.688 9.379 1.00 85.88 86 THR A C 1
ATOM 598 O O . THR A 1 86 ? -21.478 -4.408 8.815 1.00 85.88 86 THR A O 1
ATOM 601 N N . LEU A 1 87 ? -19.296 -3.978 9.234 1.00 82.38 87 LEU A N 1
ATOM 602 C CA . LEU A 1 87 ? -19.175 -2.711 8.504 1.00 82.38 87 LEU A CA 1
ATOM 603 C C . LEU A 1 87 ? -20.093 -1.599 9.028 1.00 82.38 87 LEU A C 1
ATOM 605 O O . LEU A 1 87 ? -20.374 -0.650 8.303 1.00 82.38 87 LEU A O 1
ATOM 609 N N . THR A 1 88 ? -20.535 -1.691 10.283 1.00 83.31 88 THR A N 1
ATOM 610 C CA . THR A 1 88 ? -21.416 -0.685 10.889 1.00 83.31 88 THR A CA 1
ATOM 611 C C . THR A 1 88 ? -20.716 0.672 10.977 1.00 83.31 88 THR A C 1
ATOM 613 O O . THR A 1 88 ? -21.362 1.705 10.864 1.00 83.31 88 THR A O 1
ATOM 616 N N . ASP A 1 89 ? -19.389 0.677 11.116 1.00 78.06 89 ASP A N 1
ATOM 617 C CA . ASP A 1 89 ? -18.584 1.902 11.175 1.00 78.06 89 ASP A CA 1
ATOM 618 C C . ASP A 1 89 ? -18.337 2.573 9.797 1.00 78.06 89 ASP A C 1
ATOM 620 O O . ASP A 1 89 ? -17.719 3.639 9.753 1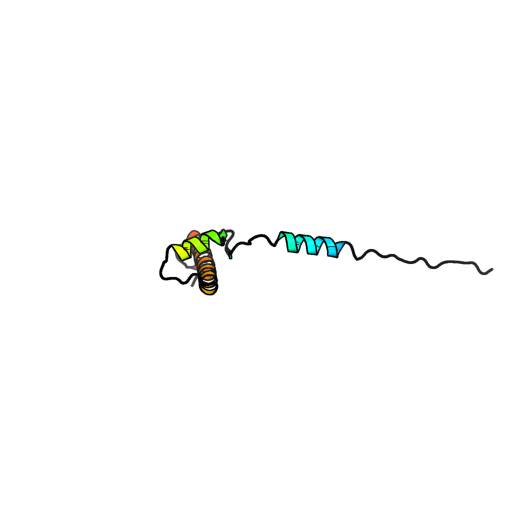.00 78.06 89 ASP A O 1
ATOM 624 N N . LEU A 1 90 ? -18.764 1.966 8.675 1.00 75.12 90 LEU A N 1
ATOM 625 C CA . LEU A 1 90 ? -18.567 2.488 7.306 1.00 75.12 90 LEU A CA 1
ATOM 626 C C . LEU A 1 90 ? -19.852 2.993 6.613 1.00 75.12 90 LEU A C 1
ATOM 628 O O . LEU A 1 90 ? -19.750 3.489 5.488 1.00 75.12 90 LEU A O 1
ATOM 632 N N . ASP A 1 91 ? -21.021 2.839 7.242 1.00 66.81 91 ASP A N 1
ATOM 633 C CA . ASP A 1 91 ? -22.330 3.340 6.770 1.00 66.81 91 ASP A CA 1
ATOM 634 C C . ASP A 1 91 ? -22.591 4.780 7.258 1.00 66.81 91 ASP A C 1
ATOM 636 O O . ASP A 1 91 ? -23.058 5.616 6.447 1.00 66.81 91 ASP A O 1
#

Foldseek 3Di:
DDDDDDDDDDDDDDDPVVVVVVVVVVVVPDQDFLEDAPRDTHHPVNLVVVQVVVPVHDPDPVSSVVSRVVVRVVVVVVVVCVVPVPCPVVD

Secondary structure (DSSP, 8-state):
---------------SHHHHHHHHHHHT-S---SEEETTEEE-HHHHHHHHHHSTTS---HHHHHHHHHHHHHHHHHHHHHHH-TT-GGG-

Radius of gyration: 26.82 Å; chains: 1; bounding box: 55×75×56 Å